Protein AF-A0A2N1WD51-F1 (afdb_monomer_lite)

Sequence (56 aa):
IGQAQANIERVEQRESTGDTAELYFLIGLKNRTQLARVLQRLRRNPKVFKVSRELG

Radius of gyration: 11.64 Å; chains: 1; bounding box: 25×18×28 Å

Secondary structure (DSSP, 8-state):
-GGGS-EEEEEEEEEE-SS-EEEEEEEE-SSHHHHHHHHHHHHT-TT---------

Structure (mmCIF, N/CA/C/O backbone):
data_AF-A0A2N1WD51-F1
#
_entry.id   AF-A0A2N1WD51-F1
#
loop_
_atom_site.group_PDB
_atom_site.id
_atom_site.type_symbol
_atom_site.label_atom_id
_atom_site.label_alt_id
_atom_site.label_comp_id
_atom_site.label_asym_id
_atom_site.label_entity_id
_atom_site.label_seq_id
_atom_site.pdbx_PDB_ins_code
_atom_site.Cartn_x
_atom_site.Cartn_y
_atom_site.Cartn_z
_atom_site.occupancy
_atom_site.B_iso_or_equiv
_atom_site.auth_seq_id
_atom_site.auth_comp_id
_atom_site.auth_asym_id
_atom_site.auth_atom_id
_atom_site.pdbx_PDB_model_num
ATOM 1 N N . ILE A 1 1 ? -6.450 5.177 -3.786 1.00 58.44 1 ILE A N 1
ATOM 2 C CA . ILE A 1 1 ? -6.345 4.881 -2.332 1.00 58.44 1 ILE A CA 1
ATOM 3 C C . ILE A 1 1 ? -7.289 5.777 -1.522 1.00 58.44 1 ILE A C 1
ATOM 5 O O . ILE A 1 1 ? -8.002 5.247 -0.683 1.00 58.44 1 ILE A O 1
ATOM 9 N N . GLY A 1 2 ? -7.422 7.070 -1.859 1.00 54.94 2 GLY A N 1
ATOM 10 C CA . GLY A 1 2 ? -8.348 8.003 -1.184 1.00 54.94 2 GLY A CA 1
ATOM 11 C C . GLY A 1 2 ? -9.824 7.574 -1.073 1.00 54.94 2 GLY A C 1
ATOM 12 O O . GLY A 1 2 ? -10.505 7.979 -0.144 1.00 54.94 2 GLY A O 1
ATOM 13 N N . GLN A 1 3 ? -10.323 6.675 -1.930 1.00 56.09 3 GLN A N 1
ATOM 14 C CA . GLN A 1 3 ? -11.687 6.130 -1.801 1.00 56.09 3 GLN A CA 1
ATOM 15 C C . GLN A 1 3 ? -11.857 5.027 -0.739 1.00 56.09 3 GLN A C 1
ATOM 17 O O . GLN A 1 3 ? -12.973 4.574 -0.506 1.00 56.09 3 GLN A O 1
ATOM 22 N N . ALA A 1 4 ? -10.785 4.563 -0.091 1.00 59.62 4 ALA A N 1
ATOM 23 C CA . ALA A 1 4 ? -10.872 3.540 0.957 1.00 59.62 4 ALA A CA 1
ATOM 24 C C . ALA A 1 4 ? -11.216 4.117 2.349 1.00 59.62 4 ALA A C 1
ATOM 26 O O . ALA A 1 4 ? -11.114 3.404 3.349 1.00 59.62 4 ALA A O 1
ATOM 27 N N . G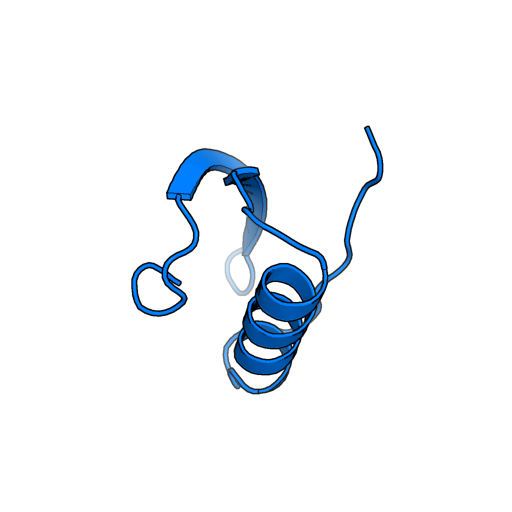LN A 1 5 ? -11.591 5.404 2.420 1.00 65.31 5 GLN A N 1
ATOM 28 C CA . GLN A 1 5 ? -11.784 6.180 3.657 1.00 65.31 5 GLN A CA 1
ATOM 29 C C . GLN A 1 5 ? -10.566 6.180 4.599 1.00 65.31 5 GLN A C 1
ATOM 31 O O . GLN A 1 5 ? -10.695 6.525 5.771 1.00 65.31 5 GLN A O 1
ATOM 36 N N . ALA A 1 6 ? -9.399 5.743 4.124 1.00 62.91 6 ALA A N 1
ATOM 37 C CA . ALA A 1 6 ? -8.162 5.787 4.886 1.00 62.91 6 ALA A CA 1
ATOM 38 C C . ALA A 1 6 ? -7.571 7.191 4.765 1.00 62.91 6 ALA A C 1
ATOM 40 O O . ALA A 1 6 ? -7.430 7.698 3.648 1.00 62.91 6 ALA A O 1
ATOM 41 N N . ASN A 1 7 ? -7.227 7.794 5.901 1.00 75.56 7 ASN A N 1
ATOM 42 C CA . ASN A 1 7 ? -6.484 9.043 5.897 1.00 75.56 7 ASN A CA 1
ATOM 43 C C . ASN A 1 7 ? -5.042 8.719 5.513 1.00 75.56 7 ASN A C 1
ATOM 45 O O . ASN A 1 7 ? -4.402 7.894 6.161 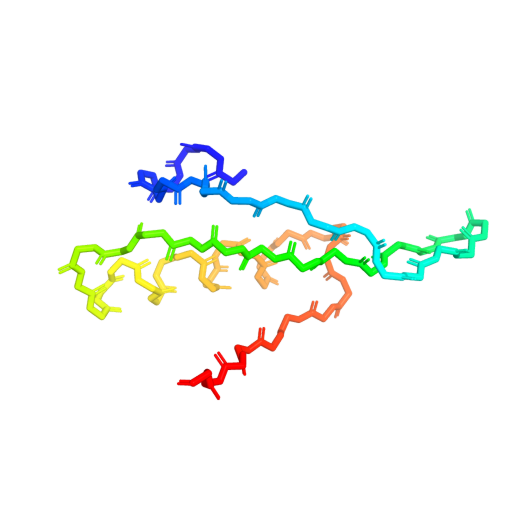1.00 75.56 7 ASN A O 1
ATOM 49 N N . ILE A 1 8 ? -4.556 9.328 4.435 1.00 78.50 8 ILE A N 1
ATOM 50 C CA . ILE A 1 8 ? -3.145 9.257 4.063 1.00 78.50 8 ILE A CA 1
ATOM 51 C C . ILE A 1 8 ? -2.462 10.401 4.796 1.00 78.50 8 ILE A C 1
ATOM 53 O O . ILE A 1 8 ? -2.736 11.562 4.509 1.00 78.50 8 ILE A O 1
ATOM 57 N N . GLU A 1 9 ? -1.621 10.063 5.761 1.00 79.62 9 GLU A N 1
ATOM 58 C CA . GLU A 1 9 ? -0.904 11.039 6.582 1.00 79.62 9 GLU A CA 1
ATOM 59 C C . GLU A 1 9 ? 0.420 11.422 5.925 1.00 79.62 9 GLU A C 1
ATOM 61 O O . GLU A 1 9 ? 0.829 12.579 5.962 1.00 79.62 9 GLU A O 1
ATOM 66 N N . ARG A 1 10 ? 1.071 10.455 5.268 1.00 83.81 10 ARG A N 1
ATOM 67 C CA . ARG A 1 10 ? 2.319 10.673 4.537 1.00 83.81 10 ARG A CA 1
ATOM 68 C C . ARG A 1 10 ? 2.454 9.683 3.389 1.00 83.81 10 ARG A C 1
ATOM 70 O O . ARG A 1 10 ? 2.033 8.530 3.499 1.00 83.81 10 ARG A O 1
ATOM 77 N N . VAL A 1 11 ? 3.070 10.144 2.306 1.00 87.06 11 VAL A N 1
ATOM 78 C CA . VAL A 1 11 ? 3.520 9.307 1.193 1.00 87.06 11 VAL A CA 1
ATOM 79 C C . VAL A 1 11 ? 5.001 9.565 0.997 1.00 87.06 11 VAL A C 1
ATOM 81 O O . VAL A 1 11 ? 5.415 10.715 0.878 1.00 87.06 11 VAL A O 1
ATOM 84 N N . GLU A 1 12 ? 5.782 8.498 0.959 1.00 88.50 12 GLU A N 1
ATOM 85 C CA . GLU A 1 12 ? 7.200 8.534 0.635 1.00 88.50 12 GLU A CA 1
ATOM 86 C C . GLU A 1 12 ? 7.462 7.606 -0.539 1.00 88.50 12 GLU A C 1
ATOM 88 O O . GLU A 1 12 ? 6.924 6.503 -0.603 1.00 88.50 12 GLU A O 1
ATOM 93 N N . GLN A 1 13 ? 8.309 8.036 -1.460 1.00 87.06 13 GLN A N 1
ATOM 94 C CA . GLN A 1 13 ? 8.833 7.184 -2.514 1.00 87.06 13 GLN A CA 1
ATOM 95 C C . GLN A 1 13 ? 10.250 6.791 -2.104 1.00 87.06 13 GLN A C 1
ATOM 97 O O . GLN A 1 13 ? 11.101 7.668 -1.969 1.00 87.06 13 GLN A O 1
ATOM 102 N N . ARG A 1 14 ? 10.481 5.500 -1.840 1.00 83.69 14 ARG A N 1
ATOM 103 C CA . ARG A 1 14 ? 11.797 5.015 -1.387 1.00 83.69 14 ARG A CA 1
ATOM 104 C C . ARG A 1 14 ? 12.711 4.682 -2.554 1.00 83.69 14 ARG A C 1
ATOM 106 O O . ARG A 1 14 ? 13.858 5.111 -2.570 1.00 83.69 14 ARG A O 1
ATOM 113 N N . GLU A 1 15 ? 12.185 3.966 -3.539 1.00 82.06 15 GLU A N 1
ATOM 114 C CA . GLU A 1 15 ? 12.934 3.544 -4.717 1.00 82.06 15 GLU A CA 1
ATOM 115 C C . GLU A 1 15 ? 12.056 3.665 -5.963 1.00 82.06 15 GLU A C 1
ATOM 117 O O . GLU A 1 15 ? 10.836 3.486 -5.913 1.00 82.06 15 GLU A O 1
ATOM 122 N N . SER A 1 16 ? 12.662 4.007 -7.097 1.00 83.88 16 SER A N 1
ATOM 123 C CA . SER A 1 16 ? 11.985 3.987 -8.389 1.00 83.88 16 SER A CA 1
ATOM 124 C C . SER A 1 16 ? 12.958 3.604 -9.473 1.00 83.88 16 SER A C 1
ATOM 126 O O . SER A 1 16 ? 14.014 4.212 -9.627 1.00 83.88 16 SER A O 1
ATOM 128 N N . THR A 1 17 ? 12.551 2.618 -10.251 1.00 86.06 17 THR A N 1
ATOM 129 C CA . THR A 1 17 ? 13.159 2.283 -11.530 1.00 86.06 17 THR A CA 1
ATOM 130 C C . THR A 1 17 ? 12.341 2.939 -12.647 1.00 86.06 17 THR A C 1
ATOM 132 O O . THR A 1 17 ? 11.373 3.657 -12.376 1.00 86.06 17 THR A O 1
ATOM 135 N N . GLY A 1 18 ? 12.715 2.707 -13.909 1.00 83.06 18 GLY A N 1
ATOM 136 C CA . GLY A 1 18 ? 11.901 3.130 -15.055 1.00 83.06 18 GLY A CA 1
ATOM 137 C C . GLY A 1 18 ? 10.541 2.422 -15.137 1.00 83.06 18 GLY A C 1
ATOM 138 O O . GLY A 1 18 ? 9.601 2.983 -15.693 1.00 83.06 18 GLY A O 1
ATOM 139 N N . ASP A 1 19 ? 10.421 1.233 -14.534 1.00 87.88 19 ASP A N 1
ATOM 140 C CA . ASP A 1 19 ? 9.258 0.351 -14.695 1.00 87.88 19 ASP A CA 1
ATOM 141 C C . ASP A 1 19 ? 8.393 0.238 -13.430 1.00 87.88 19 ASP A C 1
ATOM 143 O O . ASP A 1 19 ? 7.188 -0.009 -13.510 1.00 87.88 19 ASP A O 1
ATOM 147 N N . THR A 1 20 ? 8.985 0.408 -12.244 1.00 90.75 20 THR A N 1
ATOM 148 C CA . THR A 1 20 ? 8.294 0.237 -10.958 1.00 90.75 20 THR A CA 1
ATOM 149 C C . THR A 1 20 ? 8.708 1.295 -9.948 1.00 90.75 20 THR A C 1
ATOM 151 O O . THR A 1 20 ? 9.869 1.692 -9.903 1.00 90.75 20 THR A O 1
ATOM 154 N N . ALA A 1 21 ? 7.776 1.686 -9.081 1.00 92.31 21 ALA A N 1
ATOM 155 C CA . ALA A 1 21 ? 8.048 2.560 -7.946 1.00 92.31 21 ALA A CA 1
ATOM 156 C C . ALA A 1 21 ? 7.617 1.890 -6.640 1.00 92.31 21 ALA A C 1
ATOM 158 O O . ALA A 1 21 ? 6.519 1.328 -6.550 1.00 92.31 21 ALA A O 1
ATOM 159 N N . GLU A 1 22 ? 8.465 1.990 -5.621 1.00 93.56 22 GLU A N 1
ATOM 160 C CA . GLU A 1 22 ? 8.149 1.594 -4.258 1.00 93.56 22 GLU A CA 1
ATOM 161 C C . GLU A 1 22 ? 7.663 2.805 -3.461 1.00 93.56 22 GLU A C 1
ATOM 163 O O . GLU A 1 22 ? 8.366 3.806 -3.286 1.00 93.56 22 GLU A O 1
ATOM 168 N N . LEU A 1 23 ? 6.431 2.693 -2.965 1.00 92.62 23 LEU A N 1
ATOM 169 C CA . LEU A 1 23 ? 5.750 3.745 -2.226 1.00 92.62 23 LEU A CA 1
ATOM 170 C C . LEU A 1 23 ? 5.439 3.276 -0.807 1.00 92.62 23 LEU A C 1
ATOM 172 O O . LEU A 1 23 ? 4.750 2.274 -0.603 1.00 92.62 23 LEU A O 1
ATOM 176 N N . TYR A 1 24 ? 5.889 4.062 0.160 1.00 92.12 24 TYR A N 1
ATOM 177 C CA . TYR A 1 24 ? 5.560 3.933 1.566 1.00 92.12 24 TYR A CA 1
ATOM 178 C C . TYR A 1 24 ? 4.429 4.879 1.931 1.00 92.12 24 TYR A C 1
ATOM 180 O O . TYR A 1 24 ? 4.462 6.073 1.637 1.00 92.12 24 TYR A O 1
ATOM 188 N N . PHE A 1 25 ? 3.418 4.332 2.596 1.00 90.50 25 PHE A N 1
ATOM 189 C CA . PHE A 1 25 ? 2.255 5.086 3.036 1.00 90.50 25 PHE A CA 1
ATOM 190 C C . PHE A 1 25 ? 2.133 4.990 4.549 1.00 90.50 25 PHE A C 1
ATOM 192 O O . PHE A 1 25 ? 1.960 3.895 5.087 1.00 90.50 25 PHE A O 1
ATOM 199 N N . LEU A 1 26 ? 2.136 6.142 5.215 1.00 90.19 26 LEU A N 1
ATOM 200 C CA . LEU A 1 26 ? 1.626 6.246 6.574 1.00 90.19 26 LEU A CA 1
ATOM 201 C C . LEU A 1 26 ? 0.126 6.518 6.482 1.00 90.19 26 LEU A C 1
ATOM 203 O O . LEU A 1 26 ? -0.295 7.516 5.888 1.00 90.19 26 LEU A O 1
ATOM 207 N N . ILE A 1 27 ? -0.678 5.601 7.017 1.00 87.50 27 ILE A N 1
ATOM 208 C CA . ILE A 1 27 ? -2.137 5.684 6.952 1.00 87.50 27 ILE A CA 1
ATOM 209 C C . ILE A 1 27 ? -2.763 5.599 8.339 1.00 87.50 27 ILE A C 1
ATOM 211 O O . ILE A 1 27 ? -2.549 4.637 9.076 1.00 87.50 27 ILE A O 1
ATOM 215 N N . GLY A 1 28 ? -3.614 6.573 8.645 1.00 88.62 28 GLY A N 1
ATOM 216 C CA . GLY A 1 28 ? -4.485 6.551 9.811 1.00 88.62 28 GLY A CA 1
ATOM 217 C C . GLY A 1 28 ? -5.708 5.678 9.535 1.00 88.62 28 GLY A C 1
ATOM 218 O O . GLY A 1 28 ? -6.456 5.907 8.575 1.00 88.62 28 GLY A O 1
ATOM 219 N N . LEU A 1 29 ? -5.927 4.660 10.371 1.00 87.50 29 LEU A N 1
ATOM 220 C CA . LEU A 1 29 ? -7.034 3.709 10.242 1.00 87.50 29 LEU A CA 1
ATOM 221 C C . LEU A 1 29 ? -7.857 3.649 11.527 1.00 87.50 29 LEU A C 1
ATOM 223 O O . LEU A 1 29 ? -7.314 3.607 12.625 1.00 87.50 29 LEU A O 1
ATOM 227 N N . LYS A 1 30 ? -9.183 3.572 11.386 1.00 88.25 30 LYS A N 1
ATOM 228 C CA . LYS A 1 30 ? -10.115 3.518 12.522 1.00 88.25 30 LYS A CA 1
ATOM 229 C C . LYS A 1 30 ? -10.196 2.132 13.161 1.00 88.25 30 LYS A C 1
ATOM 231 O O . LYS A 1 30 ? -10.470 2.019 14.348 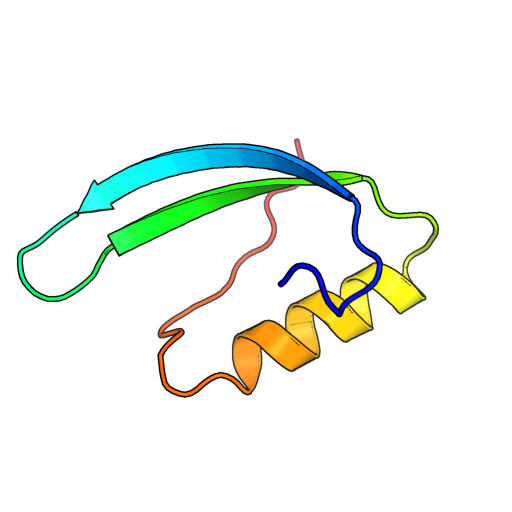1.00 88.25 30 LYS A O 1
ATOM 236 N N . ASN A 1 31 ? -10.040 1.066 12.372 1.00 89.81 31 ASN A N 1
ATOM 237 C CA . ASN A 1 31 ? -10.121 -0.317 12.851 1.00 89.81 31 ASN A CA 1
ATOM 238 C C . ASN A 1 31 ? -9.479 -1.324 11.877 1.00 89.81 31 ASN A C 1
ATOM 240 O O . ASN A 1 31 ? -9.140 -1.008 10.734 1.00 89.81 31 ASN A O 1
ATOM 244 N N . ARG A 1 32 ? -9.360 -2.583 12.328 1.00 90.31 32 ARG A N 1
ATOM 245 C CA . ARG A 1 32 ? -8.788 -3.698 11.548 1.00 90.31 32 ARG A CA 1
ATOM 246 C C . ARG A 1 32 ? -9.578 -4.023 10.276 1.00 90.31 32 ARG A C 1
ATOM 248 O O . ARG A 1 32 ? -8.983 -4.406 9.272 1.00 90.31 32 ARG A O 1
ATOM 255 N N . THR A 1 33 ? -10.896 -3.839 10.286 1.00 92.81 33 THR A N 1
ATOM 256 C CA . THR A 1 33 ? -11.746 -4.056 9.104 1.00 92.81 33 THR A CA 1
ATOM 257 C C . THR A 1 33 ? -11.392 -3.079 7.986 1.00 92.81 33 THR A C 1
ATOM 259 O O . THR A 1 33 ? -11.342 -3.455 6.815 1.00 92.81 33 THR A O 1
ATOM 262 N N . GLN A 1 34 ? -11.089 -1.829 8.337 1.00 89.81 34 GLN A N 1
ATOM 263 C CA . GLN A 1 34 ? -10.649 -0.827 7.378 1.00 89.81 34 GLN A CA 1
ATOM 264 C C . GLN A 1 34 ? -9.293 -1.188 6.760 1.00 89.81 34 GLN A C 1
ATOM 266 O O . GLN A 1 34 ? -9.158 -1.134 5.537 1.00 89.81 34 GLN A O 1
ATOM 271 N N . LEU A 1 35 ? -8.329 -1.644 7.572 1.00 90.25 35 LEU A N 1
ATOM 272 C CA . LEU A 1 35 ? -7.044 -2.151 7.077 1.00 90.25 35 LEU A CA 1
ATOM 273 C C . LEU A 1 35 ? -7.243 -3.277 6.055 1.00 90.25 35 LEU A C 1
ATOM 275 O O . LEU A 1 35 ? -6.658 -3.246 4.973 1.00 90.25 35 LEU A O 1
ATOM 279 N N . ALA A 1 36 ? -8.094 -4.256 6.375 1.00 92.31 36 ALA A N 1
ATOM 280 C CA . ALA A 1 36 ? -8.371 -5.380 5.487 1.00 92.31 36 ALA A CA 1
ATOM 281 C C . ALA A 1 36 ? -8.921 -4.914 4.128 1.00 92.31 36 ALA A C 1
ATOM 283 O O . ALA A 1 36 ? -8.444 -5.375 3.091 1.00 92.31 36 ALA A O 1
ATOM 284 N N . ARG A 1 37 ? -9.852 -3.947 4.117 1.00 92.38 37 ARG A N 1
ATOM 285 C CA . ARG A 1 37 ? -10.394 -3.366 2.874 1.00 92.38 37 ARG A CA 1
ATOM 286 C C . ARG A 1 37 ? -9.331 -2.633 2.057 1.00 92.38 37 ARG A C 1
ATOM 288 O O . ARG A 1 37 ? -9.300 -2.785 0.837 1.00 92.38 37 ARG A O 1
ATOM 295 N N . VAL A 1 38 ? -8.457 -1.861 2.709 1.00 91.25 38 VAL A N 1
ATOM 296 C CA . VAL A 1 38 ? -7.346 -1.162 2.039 1.00 91.25 38 VAL A CA 1
ATOM 297 C C . VAL A 1 38 ? -6.411 -2.173 1.379 1.00 91.25 38 VAL A C 1
ATOM 299 O O . VAL A 1 38 ? -6.177 -2.091 0.173 1.00 91.25 38 VAL A O 1
ATOM 302 N N . LEU A 1 39 ? -5.942 -3.172 2.133 1.00 92.38 39 LEU A N 1
ATOM 303 C CA . LEU A 1 39 ? -5.045 -4.210 1.620 1.00 92.38 39 LEU A CA 1
ATOM 304 C C . LEU A 1 39 ? -5.695 -5.019 0.493 1.00 92.38 39 LEU A C 1
ATOM 306 O O . LEU A 1 39 ? -5.053 -5.287 -0.518 1.00 92.38 39 LEU A O 1
ATOM 310 N N . GLN A 1 40 ? -6.974 -5.373 0.627 1.00 93.94 40 GLN A N 1
ATOM 311 C CA . GLN A 1 40 ? -7.717 -6.083 -0.413 1.00 93.94 40 GLN A CA 1
ATOM 312 C C . GLN A 1 40 ? -7.815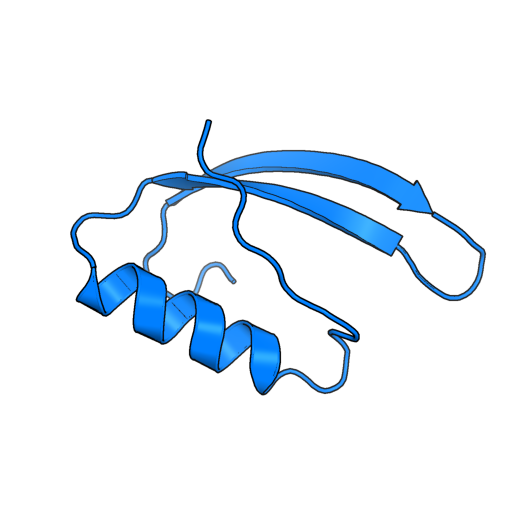 -5.260 -1.701 1.00 93.94 40 GLN A C 1
ATOM 314 O O . GLN A 1 40 ? -7.646 -5.807 -2.789 1.00 93.94 40 GLN A O 1
ATOM 319 N N . ARG A 1 41 ? -8.058 -3.948 -1.599 1.00 92.12 41 ARG A N 1
ATOM 320 C CA . ARG A 1 41 ? -8.127 -3.067 -2.771 1.00 92.12 41 ARG A CA 1
ATOM 321 C C . ARG A 1 41 ? -6.763 -2.886 -3.433 1.00 92.12 41 ARG A C 1
ATOM 323 O O . ARG A 1 41 ? -6.705 -2.877 -4.657 1.00 92.12 41 ARG A O 1
ATOM 330 N N . LEU A 1 42 ? -5.690 -2.770 -2.649 1.00 92.94 42 LEU A N 1
ATOM 331 C CA . LEU A 1 42 ? -4.326 -2.691 -3.178 1.00 92.94 42 LEU A CA 1
ATOM 332 C C . LEU A 1 42 ? -3.945 -3.980 -3.910 1.00 92.94 42 LEU A C 1
ATOM 334 O O . LEU A 1 42 ? -3.517 -3.907 -5.052 1.00 92.94 42 LEU A O 1
ATOM 338 N N . ARG A 1 43 ? -4.210 -5.152 -3.321 1.00 94.12 43 ARG A N 1
ATOM 339 C CA . ARG A 1 43 ? -3.934 -6.455 -3.959 1.00 94.12 43 ARG A CA 1
ATOM 340 C C . ARG A 1 43 ? -4.728 -6.704 -5.240 1.00 94.12 43 ARG A C 1
ATOM 3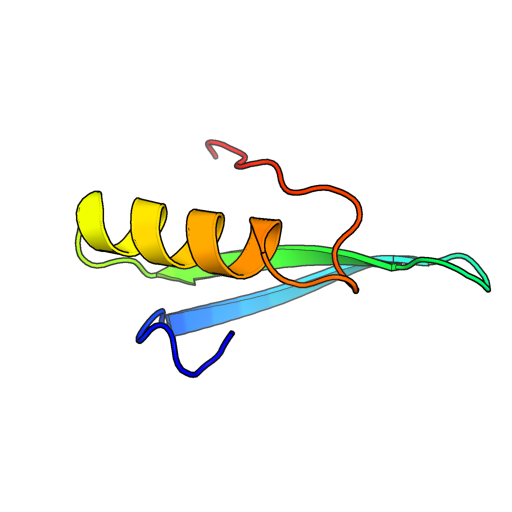42 O O . ARG A 1 43 ? -4.285 -7.468 -6.083 1.00 94.12 43 ARG A O 1
ATOM 349 N N . ARG A 1 44 ? -5.913 -6.105 -5.376 1.00 94.44 44 ARG A N 1
ATOM 350 C CA . ARG A 1 44 ? -6.750 -6.217 -6.584 1.00 94.44 44 ARG A CA 1
ATOM 351 C C . ARG A 1 44 ? -6.400 -5.197 -7.665 1.00 94.44 44 ARG A C 1
ATOM 353 O O . ARG A 1 44 ? -6.977 -5.256 -8.745 1.00 94.44 44 ARG A O 1
ATOM 360 N N . ASN A 1 45 ? -5.527 -4.234 -7.383 1.00 93.81 45 ASN A N 1
ATOM 361 C CA . ASN A 1 45 ? -5.126 -3.254 -8.377 1.00 93.81 45 ASN A CA 1
ATOM 362 C C . ASN A 1 45 ? -4.049 -3.875 -9.283 1.00 93.81 45 ASN A C 1
ATOM 364 O O . ASN A 1 45 ? -2.966 -4.162 -8.781 1.00 93.81 45 ASN A O 1
ATOM 368 N N . PRO A 1 46 ? -4.287 -4.032 -10.597 1.00 94.44 46 PRO A N 1
ATOM 369 C CA . PRO A 1 46 ? -3.316 -4.652 -11.503 1.00 94.44 46 PRO A CA 1
ATOM 370 C C . PRO A 1 46 ? -2.007 -3.859 -11.634 1.00 94.44 46 PRO A C 1
ATOM 372 O O . PRO A 1 46 ? -1.012 -4.398 -12.097 1.00 94.44 46 PRO A O 1
ATOM 375 N N . LYS A 1 47 ? -1.989 -2.587 -11.214 1.00 94.06 47 LYS A N 1
ATOM 376 C CA . LYS A 1 47 ? -0.782 -1.747 -11.176 1.00 94.06 47 LYS A CA 1
ATOM 377 C C . LYS A 1 47 ? 0.043 -1.920 -9.895 1.00 94.06 47 LYS A C 1
ATOM 379 O O . LYS A 1 47 ? 1.062 -1.259 -9.739 1.00 94.06 47 LYS A O 1
ATOM 384 N N . VAL A 1 48 ? -0.420 -2.735 -8.947 1.00 94.50 48 VAL A N 1
ATOM 385 C CA . VAL A 1 48 ? 0.280 -3.006 -7.688 1.00 94.50 48 VAL A CA 1
ATOM 386 C C . VAL A 1 48 ? 0.895 -4.390 -7.777 1.00 94.50 48 VAL A C 1
ATOM 388 O O . VAL A 1 48 ? 0.188 -5.392 -7.790 1.00 94.50 48 VAL A O 1
ATOM 391 N N . PHE A 1 49 ? 2.224 -4.435 -7.801 1.00 93.19 49 PHE A N 1
ATOM 392 C CA . PHE A 1 49 ? 2.961 -5.691 -7.896 1.00 93.19 49 PHE A CA 1
ATOM 393 C C . PHE A 1 49 ? 2.982 -6.448 -6.561 1.00 93.19 49 PHE A C 1
ATOM 395 O O . PHE A 1 49 ? 2.788 -7.660 -6.502 1.00 93.19 49 PHE A O 1
ATOM 402 N N . LYS A 1 50 ? 3.185 -5.720 -5.457 1.00 93.00 50 LYS A N 1
ATOM 403 C CA . LYS A 1 50 ? 3.258 -6.268 -4.101 1.00 93.00 50 LYS A CA 1
ATOM 404 C C . LYS A 1 50 ? 2.748 -5.245 -3.094 1.00 93.00 50 LYS A C 1
ATOM 406 O O . LYS A 1 50 ? 2.880 -4.042 -3.293 1.00 93.00 50 LYS A O 1
ATOM 411 N N . VAL A 1 51 ? 2.174 -5.736 -1.997 1.00 93.94 51 VAL A N 1
ATOM 412 C CA . VAL A 1 51 ? 1.867 -4.918 -0.821 1.00 93.94 51 VAL A CA 1
ATOM 413 C C . VAL A 1 51 ? 2.252 -5.675 0.445 1.00 93.94 51 VAL A C 1
ATOM 415 O O . VAL A 1 51 ? 1.841 -6.821 0.651 1.00 93.94 51 VAL A O 1
ATOM 418 N N . SER A 1 52 ? 3.021 -5.022 1.303 1.00 92.06 52 SER A N 1
ATOM 419 C CA . SER A 1 52 ? 3.341 -5.458 2.660 1.00 92.06 52 SER A CA 1
ATOM 420 C C . SER A 1 52 ? 2.836 -4.413 3.648 1.00 92.06 52 SER A C 1
ATOM 422 O O . SER A 1 52 ? 2.678 -3.241 3.311 1.00 92.06 52 SER A O 1
ATOM 424 N N . ARG A 1 53 ? 2.537 -4.855 4.871 1.00 89.06 53 ARG A N 1
ATOM 425 C CA . ARG A 1 53 ? 2.394 -3.938 6.003 1.00 89.06 53 ARG A CA 1
ATOM 426 C C . ARG A 1 53 ? 3.696 -3.989 6.787 1.00 89.06 53 ARG A C 1
ATOM 428 O O . ARG A 1 53 ? 4.189 -5.089 7.037 1.00 89.06 53 ARG A O 1
ATOM 435 N N . GLU A 1 54 ? 4.180 -2.841 7.220 1.00 87.06 54 GLU A N 1
ATOM 436 C CA . GLU A 1 54 ? 5.189 -2.765 8.270 1.00 87.06 54 GLU A CA 1
ATOM 437 C C . GLU A 1 54 ? 4.492 -2.425 9.582 1.00 87.06 54 GLU A C 1
ATOM 439 O O . GLU A 1 54 ? 3.539 -1.644 9.607 1.00 87.06 54 GLU A O 1
ATOM 444 N N . LEU A 1 55 ? 4.905 -3.093 10.656 1.00 73.06 55 LEU A N 1
ATOM 445 C CA . LEU A 1 55 ? 4.536 -2.703 12.008 1.00 73.0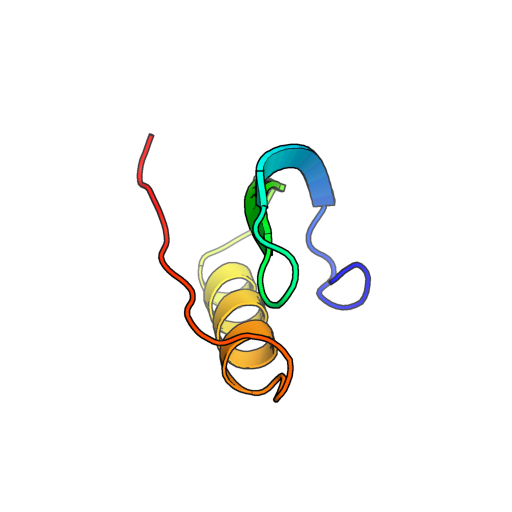6 55 LEU A CA 1
ATOM 446 C C . LEU A 1 55 ? 5.696 -1.841 12.502 1.00 73.06 55 LEU A C 1
ATOM 448 O O . LEU A 1 55 ? 6.793 -2.367 12.677 1.00 73.06 55 LEU A O 1
ATOM 452 N N . GLY A 1 56 ? 5.452 -0.535 12.601 1.00 60.16 56 GLY A N 1
ATOM 453 C CA . GLY A 1 56 ? 6.325 0.389 13.322 1.00 60.16 56 GLY A CA 1
ATOM 454 C C . GLY A 1 56 ? 6.139 0.254 14.823 1.00 60.16 56 GLY A C 1
ATOM 455 O O . GLY A 1 56 ? 5.020 -0.140 15.235 1.00 60.16 56 GLY A O 1
#

Foldseek 3Di:
DVVLVKDFPDKDWDDDDPQDTDIDTDTDDPDPVSVVSVVVVLVPPPNRPDDDDDDD

pLDDT: mean 85.45, std 10.88, range [54.94, 94.5]